Protein AF-A0A953H4Z4-F1 (afdb_monomer_lite)

Structure (mmCIF, N/CA/C/O backbone):
data_AF-A0A953H4Z4-F1
#
_entry.id   AF-A0A953H4Z4-F1
#
loop_
_atom_site.group_PDB
_atom_site.id
_atom_site.type_symbol
_atom_site.label_atom_id
_atom_site.label_alt_id
_atom_site.label_comp_id
_atom_site.label_asym_id
_atom_site.label_entity_id
_atom_site.label_seq_id
_atom_site.pdbx_PDB_ins_code
_atom_site.Cartn_x
_atom_site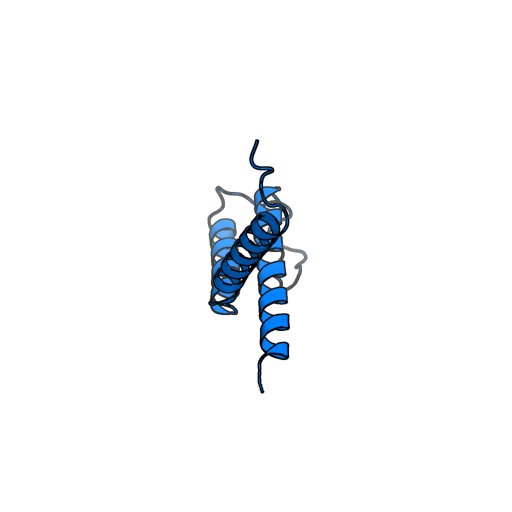.Cartn_y
_atom_site.Cartn_z
_atom_site.occupancy
_atom_site.B_iso_or_equiv
_atom_site.auth_seq_id
_atom_site.auth_comp_id
_atom_site.auth_asym_id
_atom_site.auth_atom_id
_atom_site.pdbx_PDB_model_num
ATOM 1 N N . MET A 1 1 ? -14.490 -12.518 23.190 1.00 38.69 1 MET A N 1
ATOM 2 C CA . MET A 1 1 ? -13.043 -12.460 23.489 1.00 38.69 1 MET A CA 1
ATOM 3 C C . MET A 1 1 ? -12.292 -12.739 22.179 1.00 38.69 1 MET A C 1
ATOM 5 O O . MET A 1 1 ? -12.015 -13.888 21.893 1.00 38.69 1 MET A O 1
ATOM 9 N N . TYR A 1 2 ? -12.104 -11.728 21.314 1.00 39.69 2 TYR A N 1
ATOM 10 C CA . TYR A 1 2 ? -11.551 -11.889 19.943 1.00 39.69 2 TYR A CA 1
ATOM 11 C C . TYR A 1 2 ? -10.790 -10.639 19.435 1.00 39.69 2 TYR A C 1
ATOM 13 O O . TYR A 1 2 ? -10.619 -10.444 18.237 1.00 39.69 2 TYR A O 1
ATOM 21 N N . THR A 1 3 ? -10.376 -9.731 20.318 1.00 52.31 3 THR A N 1
ATOM 22 C CA . THR A 1 3 ? -10.052 -8.347 19.919 1.00 52.31 3 THR A CA 1
ATOM 23 C C . THR A 1 3 ? -8.567 -8.058 19.709 1.00 52.31 3 THR A C 1
ATOM 25 O O . THR A 1 3 ? -8.233 -7.191 18.911 1.00 52.31 3 THR A O 1
ATOM 28 N N . THR A 1 4 ? -7.651 -8.772 20.361 1.00 54.03 4 THR A N 1
ATOM 29 C CA . THR A 1 4 ? -6.214 -8.455 20.279 1.00 54.03 4 THR A CA 1
ATOM 30 C C . THR A 1 4 ? -5.552 -8.976 19.006 1.00 54.03 4 THR A C 1
ATOM 32 O O . THR A 1 4 ? -4.797 -8.246 18.376 1.00 54.03 4 THR A O 1
ATOM 35 N N . GLN A 1 5 ? -5.851 -10.205 18.579 1.00 53.41 5 GLN A N 1
ATOM 36 C CA . GLN A 1 5 ? -5.151 -10.841 17.454 1.00 53.41 5 GLN A CA 1
ATOM 37 C C . GLN A 1 5 ? -5.508 -10.221 16.090 1.00 53.41 5 GLN A C 1
ATOM 39 O O . GLN A 1 5 ? -4.627 -10.054 15.249 1.00 53.41 5 GLN A O 1
ATOM 44 N N . ASN A 1 6 ? -6.765 -9.799 15.900 1.00 59.84 6 ASN A N 1
ATOM 45 C CA . ASN A 1 6 ? -7.181 -9.058 14.703 1.00 59.84 6 ASN A CA 1
ATOM 46 C C . ASN A 1 6 ? -6.540 -7.664 14.631 1.00 59.84 6 ASN A C 1
ATOM 48 O O . ASN A 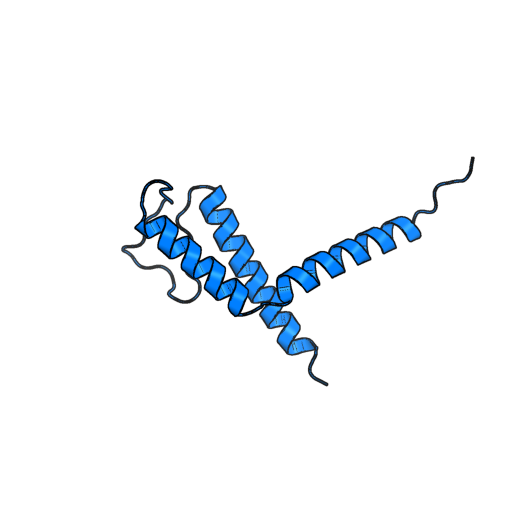1 6 ? -6.147 -7.243 13.551 1.00 59.84 6 ASN A O 1
ATOM 52 N N . ASN A 1 7 ? -6.338 -6.983 15.765 1.00 70.50 7 ASN A N 1
ATOM 53 C CA . ASN A 1 7 ? -5.695 -5.666 15.765 1.00 70.50 7 ASN A CA 1
ATOM 54 C C . ASN A 1 7 ? -4.224 -5.717 15.318 1.00 70.50 7 ASN A C 1
ATOM 56 O O . ASN A 1 7 ? -3.783 -4.821 14.606 1.00 70.50 7 ASN A O 1
ATOM 60 N N . TYR A 1 8 ? -3.461 -6.750 15.695 1.00 79.88 8 TYR A N 1
ATOM 61 C CA . TYR A 1 8 ? -2.064 -6.874 15.251 1.00 79.88 8 TYR A CA 1
ATOM 62 C C . TYR A 1 8 ? -1.952 -7.121 13.746 1.00 79.88 8 TYR A C 1
ATOM 64 O O . TYR A 1 8 ? -1.092 -6.536 13.092 1.00 79.88 8 TYR A O 1
ATOM 72 N N . ARG A 1 9 ? -2.845 -7.947 13.192 1.00 82.94 9 ARG A N 1
ATOM 73 C CA . ARG A 1 9 ? -2.906 -8.210 11.750 1.00 82.94 9 ARG A CA 1
ATOM 74 C C . ARG A 1 9 ? -3.320 -6.966 10.961 1.00 82.94 9 ARG A C 1
ATOM 76 O O . ARG A 1 9 ? -2.699 -6.666 9.946 1.00 82.94 9 ARG A O 1
ATOM 83 N N . ASP A 1 10 ? -4.318 -6.231 11.448 1.00 83.25 10 ASP A N 1
ATOM 84 C CA . ASP A 1 10 ? -4.758 -4.964 10.855 1.00 83.25 10 ASP A CA 1
ATOM 85 C C . ASP A 1 10 ? -3.599 -3.949 10.816 1.00 83.25 10 ASP A C 1
ATOM 87 O O . ASP A 1 10 ? -3.337 -3.346 9.776 1.00 83.25 10 ASP A O 1
ATOM 91 N N . LEU A 1 11 ? -2.846 -3.813 11.916 1.00 83.62 11 LEU A N 1
ATOM 92 C CA . LEU A 1 11 ? -1.660 -2.948 11.979 1.00 83.62 11 LEU A CA 1
ATOM 93 C C . LEU A 1 11 ? -0.549 -3.395 11.023 1.00 83.62 11 LEU A C 1
ATOM 95 O O . LEU A 1 11 ? 0.047 -2.561 10.348 1.00 83.62 11 LEU A O 1
ATOM 99 N N . GLU A 1 12 ? -0.273 -4.695 10.931 1.00 87.00 12 GLU A N 1
ATOM 100 C CA . GLU A 1 12 ? 0.723 -5.227 9.996 1.00 87.00 12 GLU A CA 1
ATOM 101 C C . GLU A 1 12 ? 0.367 -4.891 8.540 1.00 87.00 12 GLU A C 1
ATOM 103 O O . GLU A 1 12 ? 1.228 -4.486 7.756 1.00 87.00 12 GLU A O 1
ATOM 108 N N . ILE A 1 13 ? -0.910 -5.025 8.176 1.00 87.44 13 ILE A N 1
ATOM 109 C CA . ILE A 1 13 ? -1.404 -4.708 6.834 1.00 87.44 13 ILE A CA 1
ATOM 110 C C . ILE A 1 13 ? -1.315 -3.202 6.563 1.00 87.44 13 ILE A C 1
ATOM 112 O O . ILE A 1 13 ? -0.886 -2.808 5.480 1.00 87.44 13 ILE A O 1
ATOM 116 N N . LEU A 1 14 ? -1.624 -2.361 7.552 1.00 86.94 14 LEU A N 1
ATOM 117 C CA . LEU A 1 14 ? -1.453 -0.911 7.448 1.00 86.94 14 LEU A CA 1
ATOM 118 C C . LEU A 1 14 ? 0.011 -0.510 7.241 1.00 86.94 14 LEU A C 1
ATOM 120 O O . LEU A 1 14 ? 0.290 0.325 6.385 1.00 86.94 14 LEU A O 1
ATOM 124 N N . PHE A 1 15 ? 0.960 -1.124 7.954 1.00 87.94 15 PHE A N 1
ATOM 125 C CA . PHE A 1 15 ? 2.386 -0.864 7.729 1.00 87.94 15 PHE A CA 1
ATOM 126 C C . PHE A 1 15 ? 2.827 -1.265 6.321 1.00 87.94 15 PHE A C 1
ATOM 128 O O . PHE A 1 15 ? 3.571 -0.524 5.679 1.00 87.94 15 PHE A O 1
ATOM 135 N N . LYS A 1 16 ? 2.337 -2.401 5.810 1.00 89.62 16 LYS A N 1
ATOM 136 C CA . LYS A 1 16 ? 2.588 -2.820 4.422 1.00 89.62 16 LYS A CA 1
ATOM 137 C C . LYS A 1 16 ? 2.002 -1.825 3.419 1.00 89.62 16 LYS A C 1
ATOM 139 O O . LYS A 1 16 ? 2.678 -1.482 2.455 1.00 89.62 16 LYS A O 1
ATOM 144 N N . LEU A 1 17 ? 0.787 -1.329 3.664 1.00 88.94 17 LEU A N 1
ATOM 145 C CA . LEU A 1 17 ? 0.133 -0.327 2.820 1.00 88.94 17 LEU A CA 1
ATOM 146 C C . LEU A 1 17 ? 0.950 0.969 2.766 1.00 88.94 17 LEU A C 1
ATOM 148 O O . LEU A 1 17 ? 1.239 1.468 1.681 1.00 88.94 17 LEU A O 1
ATOM 152 N N . VAL A 1 18 ? 1.367 1.479 3.929 1.00 88.88 18 VAL A N 1
ATOM 153 C CA . VAL A 1 18 ? 2.218 2.672 4.024 1.00 88.88 18 VAL A CA 1
ATOM 154 C C . VAL A 1 18 ? 3.542 2.446 3.297 1.00 88.88 18 VAL A C 1
ATOM 156 O O . VAL A 1 18 ? 3.940 3.296 2.512 1.00 88.88 18 VAL A O 1
ATOM 159 N N . GLY A 1 19 ? 4.186 1.289 3.476 1.00 89.69 19 GLY A N 1
ATOM 160 C CA . GLY A 1 19 ? 5.440 0.967 2.789 1.00 89.69 19 GLY A CA 1
ATOM 161 C C . GLY A 1 19 ? 5.320 0.980 1.262 1.00 89.69 19 GLY A C 1
ATOM 162 O O . GLY A 1 19 ? 6.181 1.538 0.586 1.00 89.69 19 GLY A O 1
ATOM 163 N N . VAL A 1 20 ? 4.235 0.422 0.715 1.00 90.44 20 VAL A N 1
ATOM 164 C CA . VAL A 1 20 ? 3.958 0.432 -0.734 1.00 90.44 20 VAL A CA 1
ATOM 165 C C . VAL A 1 20 ? 3.742 1.859 -1.250 1.00 90.44 20 VAL A C 1
ATOM 167 O O . VAL A 1 20 ? 4.296 2.223 -2.287 1.00 90.44 20 VAL A O 1
ATOM 170 N N . LEU A 1 21 ? 2.974 2.677 -0.524 1.00 91.25 21 LEU A N 1
ATOM 171 C CA . LEU A 1 21 ? 2.720 4.074 -0.889 1.00 91.25 21 LEU A CA 1
ATOM 172 C C . LEU A 1 21 ? 3.995 4.923 -0.832 1.00 91.25 21 LEU A C 1
ATOM 174 O O . LEU A 1 21 ? 4.271 5.655 -1.779 1.00 91.25 21 LEU A O 1
ATOM 178 N N . SER A 1 22 ? 4.784 4.797 0.238 1.00 91.19 22 SER A N 1
ATOM 179 C CA . SER A 1 22 ? 6.045 5.524 0.398 1.00 91.19 22 SER A CA 1
ATOM 180 C C . SER A 1 22 ? 7.059 5.141 -0.677 1.00 91.19 22 SER A C 1
ATOM 182 O O . SER A 1 22 ? 7.659 6.028 -1.269 1.00 91.19 22 SER A O 1
ATOM 184 N N . ALA A 1 23 ? 7.190 3.850 -1.009 1.00 90.44 23 ALA A N 1
ATOM 185 C CA . ALA A 1 23 ? 8.094 3.413 -2.072 1.00 90.44 23 ALA A CA 1
ATOM 186 C C . ALA A 1 23 ? 7.767 4.093 -3.410 1.00 90.44 23 ALA A C 1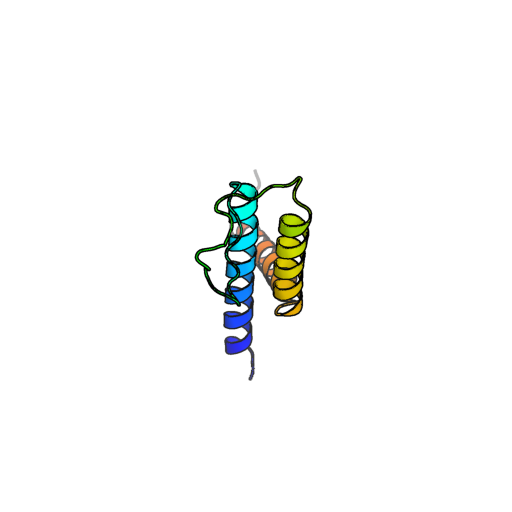
ATOM 188 O O . ALA A 1 23 ? 8.649 4.688 -4.023 1.00 90.44 23 ALA A O 1
ATOM 189 N N . VAL A 1 24 ? 6.498 4.076 -3.831 1.00 92.25 24 VAL A N 1
ATOM 190 C CA . VAL A 1 24 ? 6.079 4.713 -5.090 1.00 92.25 24 VAL A CA 1
ATOM 191 C C . VAL A 1 24 ? 6.223 6.233 -5.033 1.00 92.25 24 VAL A C 1
ATOM 193 O O . VAL A 1 24 ? 6.658 6.833 -6.014 1.00 92.25 24 VAL A O 1
ATOM 196 N N . GLN A 1 25 ? 5.898 6.857 -3.897 1.00 91.62 25 GLN A N 1
ATOM 197 C CA . GLN A 1 25 ? 6.086 8.294 -3.689 1.00 91.62 25 GLN A CA 1
ATOM 198 C C . GLN A 1 25 ? 7.557 8.709 -3.843 1.00 91.62 25 GLN A C 1
ATOM 200 O O . GLN A 1 25 ? 7.834 9.752 -4.433 1.00 91.62 25 GLN A O 1
ATOM 205 N N . ASP A 1 26 ? 8.481 7.872 -3.372 1.00 92.44 26 ASP A N 1
ATOM 206 C CA . ASP A 1 26 ? 9.927 8.078 -3.484 1.00 92.44 26 ASP A CA 1
ATOM 207 C C . ASP A 1 26 ? 10.490 7.648 -4.859 1.00 92.44 26 ASP A C 1
ATOM 209 O O . ASP A 1 26 ? 11.690 7.755 -5.110 1.00 92.44 26 ASP A O 1
ATOM 213 N N . GLY A 1 27 ? 9.638 7.169 -5.775 1.00 91.19 27 GLY A N 1
ATOM 214 C CA . GLY A 1 27 ? 10.019 6.718 -7.118 1.00 91.19 27 GLY A CA 1
ATOM 215 C C . GLY A 1 27 ? 10.582 5.294 -7.174 1.00 91.19 27 GLY A C 1
ATOM 216 O O . GLY A 1 27 ? 11.083 4.865 -8.214 1.00 91.19 27 GLY A O 1
ATOM 217 N N . HIS A 1 28 ? 10.500 4.537 -6.083 1.00 91.81 28 HIS A N 1
ATOM 218 C CA . HIS A 1 28 ? 10.941 3.150 -5.993 1.00 91.81 28 HIS A CA 1
ATOM 219 C C . HIS A 1 28 ? 9.832 2.167 -6.349 1.00 91.81 28 HIS A C 1
ATOM 221 O O . HIS A 1 28 ? 8.656 2.367 -6.043 1.00 91.81 28 HIS A O 1
ATOM 227 N N . TYR A 1 29 ? 10.221 1.056 -6.972 1.00 89.75 29 TYR A N 1
ATOM 228 C CA . TYR A 1 29 ? 9.276 -0.014 -7.247 1.00 89.75 29 TYR A CA 1
ATOM 229 C C . TYR A 1 29 ? 8.814 -0.664 -5.928 1.00 89.75 29 TYR A C 1
ATOM 231 O O . TYR A 1 29 ? 9.655 -1.047 -5.106 1.00 89.75 29 TYR A O 1
ATOM 239 N N . PRO A 1 30 ? 7.497 -0.790 -5.684 1.00 87.88 30 PRO A N 1
ATOM 240 C CA . PRO A 1 30 ? 6.996 -1.270 -4.407 1.00 87.88 30 PRO A CA 1
ATOM 241 C C . PRO A 1 30 ? 7.280 -2.764 -4.245 1.00 87.88 30 PRO A C 1
ATOM 243 O O . PRO A 1 30 ? 6.854 -3.596 -5.051 1.00 87.88 30 PRO A O 1
ATOM 246 N N . THR A 1 31 ? 7.981 -3.115 -3.166 1.00 81.00 31 THR A N 1
ATOM 247 C CA . THR A 1 31 ? 8.236 -4.513 -2.812 1.00 81.00 31 THR A CA 1
ATOM 248 C C . THR A 1 31 ? 6.924 -5.207 -2.475 1.00 81.00 31 THR A C 1
ATOM 250 O O . THR A 1 31 ? 6.221 -4.789 -1.557 1.00 81.00 31 THR A O 1
ATOM 253 N N . ASN A 1 32 ? 6.613 -6.300 -3.171 1.00 75.25 32 ASN A N 1
ATOM 254 C CA . ASN A 1 32 ? 5.407 -7.066 -2.897 1.00 75.25 32 ASN A CA 1
ATOM 255 C C . ASN A 1 32 ? 5.595 -7.917 -1.625 1.00 75.25 32 ASN A C 1
ATOM 257 O O . ASN A 1 32 ? 6.335 -8.903 -1.665 1.00 75.25 32 ASN A O 1
ATOM 261 N N . PRO A 1 33 ? 4.895 -7.634 -0.512 1.00 68.44 33 PRO A N 1
ATOM 262 C CA . PRO A 1 33 ? 5.083 -8.379 0.732 1.00 68.44 33 PRO A CA 1
ATOM 263 C C . PRO A 1 33 ? 4.594 -9.835 0.655 1.00 68.44 33 PRO A C 1
ATOM 265 O O . PRO A 1 33 ? 4.972 -10.641 1.499 1.00 68.44 33 PRO A O 1
ATOM 268 N N . ALA A 1 34 ? 3.757 -10.185 -0.328 1.00 68.00 34 ALA A N 1
ATOM 269 C CA . ALA A 1 34 ? 3.270 -11.550 -0.532 1.00 68.00 34 ALA A CA 1
ATOM 270 C C . ALA A 1 34 ? 4.189 -12.386 -1.432 1.00 68.00 34 ALA A C 1
ATOM 272 O O . ALA A 1 34 ? 4.217 -13.608 -1.300 1.00 68.00 34 ALA A O 1
ATOM 273 N N . LYS A 1 35 ? 4.919 -11.748 -2.355 1.00 67.31 35 LYS A N 1
ATOM 274 C CA . LYS A 1 35 ? 5.807 -12.451 -3.291 1.00 67.31 35 LYS A CA 1
ATOM 275 C C . LYS A 1 35 ? 7.298 -12.333 -2.924 1.00 67.31 35 LYS A C 1
ATOM 277 O O . LYS A 1 35 ? 8.069 -13.194 -3.328 1.00 67.31 35 LYS A O 1
ATOM 282 N N . GLY A 1 36 ? 7.693 -11.348 -2.115 1.00 68.81 36 GLY A N 1
ATOM 283 C CA . GLY A 1 36 ? 9.097 -11.048 -1.809 1.00 68.81 36 GLY A CA 1
ATOM 284 C C . GLY A 1 36 ? 9.787 -10.255 -2.926 1.00 68.81 36 GLY A C 1
ATOM 285 O O . GLY A 1 36 ? 9.131 -9.833 -3.876 1.00 68.81 36 GLY A O 1
ATOM 286 N N . CYS A 1 37 ? 11.102 -10.041 -2.800 1.00 66.12 37 CYS A N 1
ATOM 287 C CA . CYS A 1 37 ? 11.919 -9.410 -3.843 1.00 66.12 37 CYS A CA 1
ATOM 288 C C . CYS A 1 37 ? 12.412 -10.459 -4.847 1.00 66.12 37 CYS A C 1
ATOM 290 O O . CYS A 1 37 ? 13.059 -11.431 -4.447 1.00 66.12 37 CYS A O 1
ATOM 292 N N . PHE A 1 38 ? 12.190 -10.235 -6.141 1.00 72.00 38 PHE A N 1
ATOM 293 C CA . PHE A 1 38 ? 12.762 -11.053 -7.212 1.00 72.00 38 PHE A CA 1
ATOM 294 C C . PHE A 1 38 ? 13.929 -10.332 -7.878 1.00 72.00 38 PHE A C 1
ATOM 296 O O . PHE A 1 38 ? 13.916 -9.118 -8.046 1.00 72.00 38 PHE A O 1
ATOM 303 N N . GLN A 1 39 ? 14.931 -11.089 -8.337 1.00 71.00 39 GLN A N 1
ATOM 304 C CA . GLN A 1 39 ? 16.079 -10.526 -9.066 1.00 71.00 39 GLN A CA 1
ATOM 305 C C . GLN A 1 39 ? 15.703 -9.814 -10.380 1.00 71.00 39 GLN A C 1
ATOM 307 O O . GLN A 1 39 ? 16.539 -9.113 -10.938 1.00 71.00 39 GLN A O 1
ATOM 312 N N . GLY A 1 40 ? 14.478 -10.003 -10.880 1.00 75.50 40 GLY A N 1
ATOM 313 C CA . GLY A 1 40 ? 13.963 -9.330 -12.073 1.00 75.50 40 GLY A CA 1
ATOM 314 C C . GLY A 1 40 ? 13.038 -8.147 -11.784 1.00 75.50 40 GLY A C 1
ATOM 315 O O . GLY A 1 40 ? 12.527 -7.566 -12.738 1.00 75.50 40 GLY A O 1
ATOM 316 N N . ASP A 1 41 ? 12.791 -7.812 -10.513 1.00 80.00 41 ASP A N 1
ATOM 317 C CA . ASP A 1 41 ? 11.922 -6.684 -10.190 1.00 80.00 41 ASP A CA 1
ATOM 318 C C . ASP A 1 41 ? 12.606 -5.360 -10.573 1.00 80.00 41 ASP A C 1
ATOM 320 O O . ASP A 1 41 ? 13.811 -5.188 -10.343 1.00 80.00 41 ASP A O 1
ATOM 324 N N . PRO A 1 42 ? 11.858 -4.407 -11.154 1.00 85.00 42 PRO A N 1
ATOM 325 C CA . PRO A 1 42 ? 12.361 -3.066 -11.399 1.00 85.00 42 PRO A CA 1
ATOM 326 C C .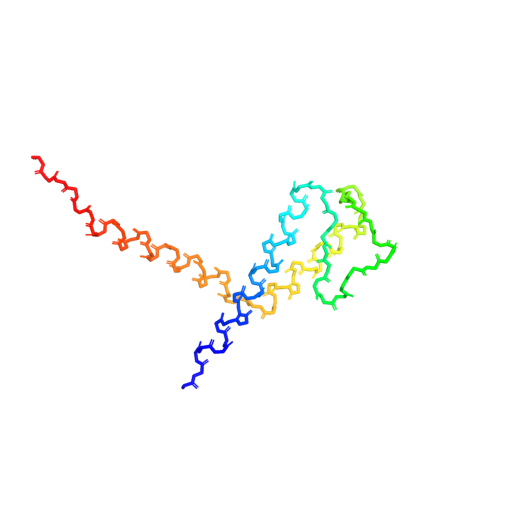 PRO A 1 42 ? 12.878 -2.431 -10.105 1.00 85.00 42 PRO A C 1
ATOM 328 O O . PRO A 1 42 ? 12.329 -2.642 -9.029 1.00 85.00 42 PRO A O 1
ATOM 331 N N . VAL A 1 43 ? 13.915 -1.600 -10.209 1.00 88.25 43 VAL A N 1
ATOM 332 C CA . VAL A 1 43 ? 14.407 -0.813 -9.062 1.00 88.25 43 VAL A CA 1
ATOM 333 C C . VAL A 1 43 ? 13.540 0.432 -8.845 1.00 88.25 43 VAL A C 1
ATOM 335 O O . VAL A 1 43 ? 13.292 0.845 -7.710 1.00 88.25 43 VAL A O 1
ATOM 338 N N . TYR A 1 44 ? 13.056 1.019 -9.940 1.00 91.81 44 TYR A N 1
ATOM 339 C CA . TYR A 1 44 ? 12.303 2.268 -9.946 1.00 91.81 44 TYR A CA 1
ATOM 340 C C . TYR A 1 44 ? 10.882 2.056 -10.445 1.00 91.81 44 TYR A C 1
ATOM 342 O O . TYR A 1 44 ? 10.619 1.235 -11.329 1.00 91.81 44 TYR A O 1
ATOM 350 N N . PHE A 1 45 ? 9.971 2.828 -9.870 1.00 92.56 45 PHE A N 1
ATOM 351 C CA . PHE A 1 45 ? 8.608 2.917 -10.345 1.00 92.56 45 PHE A CA 1
ATOM 352 C C . PHE A 1 45 ? 8.557 3.803 -11.590 1.00 92.56 45 PHE A C 1
ATOM 354 O O . PHE A 1 45 ? 9.228 4.828 -11.668 1.00 92.56 45 PHE A O 1
ATOM 361 N N . ASP A 1 46 ? 7.738 3.402 -12.555 1.00 93.06 46 ASP A N 1
ATOM 362 C CA . ASP A 1 46 ? 7.566 4.120 -13.815 1.00 93.06 46 ASP A CA 1
ATOM 363 C C . ASP A 1 46 ? 6.063 4.373 -13.972 1.00 93.06 46 ASP A C 1
ATOM 365 O O . ASP A 1 46 ? 5.309 3.409 -14.143 1.00 93.06 46 ASP A O 1
ATOM 369 N N . PRO A 1 47 ? 5.609 5.633 -13.855 1.00 90.19 47 PRO A N 1
ATOM 370 C CA . PRO A 1 47 ? 4.195 5.972 -13.940 1.00 90.19 47 PRO A CA 1
ATOM 371 C C . PRO A 1 47 ? 3.633 5.847 -15.362 1.00 90.19 47 PRO A C 1
ATOM 373 O O . PRO A 1 47 ? 2.414 5.836 -15.516 1.00 90.19 47 PRO A O 1
ATOM 376 N N . GLU A 1 48 ? 4.473 5.743 -16.394 1.00 94.75 48 GLU A N 1
ATOM 377 C CA . GLU A 1 48 ? 4.036 5.527 -17.779 1.00 94.75 48 GLU A CA 1
ATOM 378 C C . GLU A 1 48 ? 3.941 4.029 -18.116 1.00 94.75 48 GLU A C 1
ATOM 380 O O . GLU A 1 48 ? 3.217 3.622 -19.030 1.00 94.75 48 GLU A O 1
ATOM 385 N N . ASN A 1 49 ? 4.603 3.175 -17.332 1.00 93.50 49 ASN A N 1
ATOM 386 C CA . ASN A 1 49 ? 4.544 1.732 -17.498 1.00 93.50 49 ASN A CA 1
ATOM 387 C C . ASN A 1 49 ? 3.244 1.152 -16.918 1.00 93.50 49 ASN A C 1
ATOM 389 O O . ASN A 1 49 ? 3.046 1.027 -15.707 1.00 93.50 49 ASN A O 1
ATOM 393 N N . THR A 1 50 ? 2.360 0.694 -17.806 1.00 92.88 50 THR A N 1
ATOM 394 C CA . THR A 1 50 ? 1.063 0.113 -17.425 1.00 92.88 50 THR A CA 1
ATOM 395 C C . THR A 1 50 ? 1.190 -1.136 -16.542 1.00 92.88 50 THR A C 1
ATOM 397 O O . THR A 1 50 ? 0.298 -1.399 -15.734 1.00 92.88 50 THR A O 1
ATOM 400 N N . SER A 1 51 ? 2.282 -1.903 -16.653 1.00 91.00 51 SER A N 1
ATOM 401 C CA . SER A 1 51 ? 2.524 -3.051 -15.770 1.00 91.00 51 SER A CA 1
ATOM 402 C C . SER A 1 51 ? 2.787 -2.595 -14.338 1.00 91.00 51 SER A C 1
ATOM 404 O O . SER A 1 51 ? 2.182 -3.134 -13.417 1.00 91.00 51 SER A O 1
ATOM 406 N N . HIS A 1 52 ? 3.610 -1.557 -14.156 1.00 92.69 52 HIS A N 1
ATOM 407 C CA . HIS A 1 52 ? 3.925 -1.015 -12.832 1.00 92.69 52 HIS A CA 1
ATOM 408 C C . HIS A 1 52 ? 2.663 -0.472 -12.153 1.00 92.69 52 HIS A C 1
ATOM 410 O O . HIS A 1 52 ? 2.399 -0.784 -10.993 1.00 92.69 52 HIS A O 1
ATOM 416 N N . LEU A 1 53 ? 1.831 0.269 -12.895 1.00 93.06 53 LEU A N 1
ATOM 417 C CA . LEU A 1 53 ? 0.548 0.774 -12.396 1.00 93.06 53 LEU A CA 1
ATOM 418 C C . LEU A 1 53 ? -0.403 -0.358 -11.990 1.00 93.06 53 LEU A C 1
ATOM 420 O O . LEU A 1 53 ? -1.045 -0.284 -10.942 1.00 93.06 53 LEU A O 1
ATOM 424 N N . ARG A 1 54 ? -0.491 -1.417 -12.804 1.00 92.19 54 ARG A N 1
ATOM 425 C CA . ARG A 1 54 ? -1.332 -2.583 -12.507 1.00 92.19 54 ARG A CA 1
ATOM 426 C C . ARG A 1 54 ? -0.845 -3.319 -11.263 1.00 92.19 54 ARG A C 1
ATOM 428 O O . ARG A 1 54 ? -1.664 -3.680 -10.422 1.00 92.19 54 ARG A O 1
ATOM 435 N N . ASP A 1 55 ? 0.458 -3.538 -11.139 1.00 90.25 55 ASP A N 1
ATOM 436 C CA . ASP A 1 55 ? 1.032 -4.233 -9.991 1.00 90.25 55 ASP A CA 1
ATOM 437 C C . ASP A 1 55 ? 0.862 -3.426 -8.704 1.00 90.25 55 ASP A C 1
ATOM 439 O O . ASP A 1 55 ? 0.448 -3.983 -7.687 1.00 90.25 55 ASP A O 1
ATOM 443 N N . PHE A 1 56 ? 1.074 -2.112 -8.761 1.00 91.44 56 PHE A N 1
ATOM 444 C CA . PHE A 1 56 ? 0.795 -1.205 -7.651 1.00 91.44 56 PHE A CA 1
ATOM 445 C C . PHE A 1 56 ? -0.682 -1.235 -7.235 1.00 91.44 56 PHE A C 1
ATOM 447 O O . PHE A 1 56 ? -0.984 -1.426 -6.057 1.00 91.44 56 PHE A O 1
ATOM 454 N N . TYR A 1 57 ? -1.607 -1.129 -8.195 1.00 91.38 57 TYR A N 1
ATOM 455 C CA . TYR A 1 57 ? -3.045 -1.205 -7.928 1.00 91.38 57 TYR A CA 1
ATOM 456 C C . TYR A 1 57 ? -3.438 -2.535 -7.275 1.00 91.38 57 TYR A C 1
ATOM 458 O O . TYR A 1 57 ? -4.133 -2.547 -6.261 1.00 91.38 57 TYR A O 1
ATOM 466 N N . ASN A 1 58 ? -2.957 -3.658 -7.812 1.00 90.88 58 ASN A N 1
ATOM 467 C CA . ASN A 1 58 ? -3.254 -4.984 -7.275 1.00 90.88 58 ASN A CA 1
ATOM 468 C C . ASN A 1 58 ? -2.729 -5.156 -5.843 1.00 90.88 58 ASN A C 1
ATOM 470 O O . ASN A 1 58 ? -3.408 -5.753 -5.009 1.00 90.88 58 ASN A O 1
ATOM 474 N N . GLN A 1 59 ? -1.534 -4.634 -5.550 1.00 89.44 59 GLN A N 1
ATOM 475 C CA . GLN A 1 59 ? -0.973 -4.662 -4.199 1.00 89.44 59 GLN A CA 1
ATOM 476 C C . GLN A 1 59 ? -1.805 -3.817 -3.230 1.00 89.44 59 GLN A C 1
ATOM 478 O O . GLN A 1 59 ? -2.143 -4.297 -2.149 1.00 89.44 59 GLN A O 1
ATOM 483 N N . LEU A 1 60 ? -2.181 -2.596 -3.622 1.00 89.25 60 LEU A N 1
ATOM 484 C CA . LEU A 1 60 ? -3.027 -1.728 -2.803 1.00 89.25 60 LEU A CA 1
ATOM 485 C C . LEU A 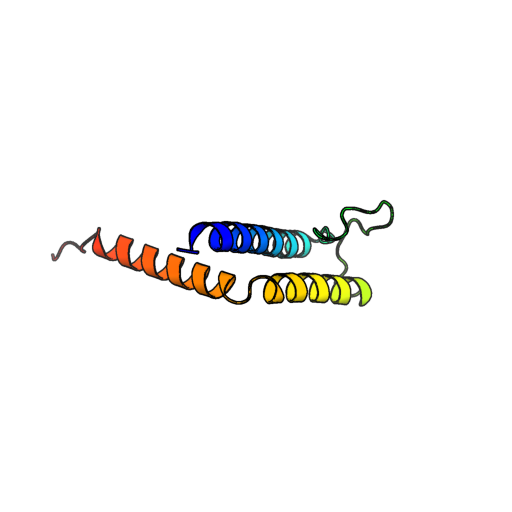1 60 ? -4.389 -2.361 -2.522 1.00 89.25 60 LEU A C 1
ATOM 487 O O . LEU A 1 60 ? -4.788 -2.451 -1.363 1.00 89.25 60 LEU A O 1
ATOM 491 N N . MET A 1 61 ? -5.082 -2.832 -3.559 1.00 89.81 61 MET A N 1
ATOM 492 C CA . MET A 1 61 ? -6.390 -3.468 -3.404 1.00 89.81 61 MET A CA 1
ATOM 493 C C . MET A 1 61 ? -6.304 -4.724 -2.539 1.00 89.81 61 MET A C 1
ATOM 495 O O . MET A 1 61 ? -7.100 -4.877 -1.623 1.00 89.81 61 MET A O 1
ATOM 499 N N . GLY A 1 62 ? -5.294 -5.574 -2.748 1.00 89.06 62 GLY A N 1
ATOM 500 C CA . GLY A 1 62 ? -5.110 -6.777 -1.935 1.00 89.06 62 GLY A CA 1
ATOM 501 C C . GLY A 1 62 ? -4.865 -6.477 -0.452 1.00 89.06 62 GLY A C 1
ATOM 502 O O . GLY A 1 62 ? -5.353 -7.205 0.410 1.00 89.06 62 GLY A O 1
ATOM 503 N N . LEU A 1 63 ? -4.139 -5.398 -0.137 1.00 88.25 63 LEU A N 1
ATOM 504 C CA . LEU A 1 63 ? -3.933 -4.957 1.245 1.00 88.25 63 LEU A CA 1
ATOM 505 C C . LEU A 1 63 ? -5.211 -4.356 1.846 1.00 88.25 63 LEU A C 1
ATOM 507 O O . LEU A 1 63 ? -5.537 -4.660 2.990 1.00 88.25 63 LEU A O 1
ATOM 511 N N . MET A 1 64 ? -5.959 -3.557 1.082 1.00 86.75 64 MET A N 1
ATOM 512 C CA . MET A 1 64 ? -7.235 -2.996 1.538 1.00 86.75 64 MET A CA 1
ATOM 513 C C . MET A 1 64 ? -8.295 -4.083 1.768 1.00 86.75 64 MET A C 1
ATOM 515 O O . MET A 1 64 ? -8.970 -4.055 2.792 1.00 86.75 64 MET A O 1
ATOM 519 N N . ASP A 1 65 ? -8.385 -5.086 0.894 1.00 88.50 65 ASP A N 1
ATOM 520 C CA . ASP A 1 65 ? -9.303 -6.223 1.049 1.00 88.50 65 ASP A CA 1
ATOM 521 C C . ASP A 1 65 ? -8.926 -7.121 2.236 1.00 88.50 65 ASP A C 1
ATOM 523 O O . ASP A 1 65 ? -9.792 -7.715 2.880 1.00 88.50 65 ASP A O 1
ATOM 527 N N . ALA A 1 66 ? -7.632 -7.227 2.552 1.00 86.06 66 ALA A N 1
ATOM 528 C CA . ALA A 1 66 ? -7.158 -8.015 3.685 1.00 86.06 66 ALA A CA 1
ATOM 529 C C . ALA A 1 66 ? -7.449 -7.355 5.045 1.00 86.06 66 ALA A C 1
ATOM 531 O O . ALA A 1 66 ? -7.467 -8.060 6.058 1.00 86.06 66 ALA A O 1
ATOM 532 N N . ALA A 1 67 ? -7.663 -6.035 5.075 1.00 84.88 67 ALA A N 1
ATOM 533 C CA . ALA A 1 67 ? -7.974 -5.273 6.283 1.00 84.88 67 ALA A CA 1
ATOM 534 C C . ALA A 1 67 ? -8.948 -4.106 5.998 1.00 84.88 67 ALA A C 1
ATOM 536 O O . ALA A 1 67 ? -8.5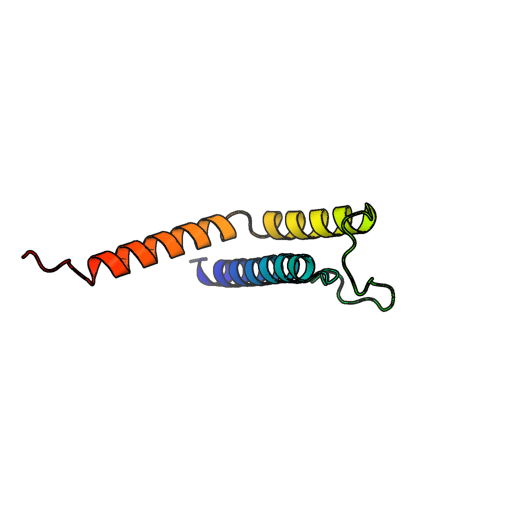81 -2.936 6.157 1.00 84.88 67 ALA A O 1
ATOM 537 N N . PRO A 1 68 ? -10.204 -4.402 5.616 1.00 80.94 68 PRO A N 1
ATOM 538 C CA . PRO A 1 68 ? -11.153 -3.402 5.116 1.00 80.94 68 PRO A CA 1
ATOM 539 C C . PRO A 1 68 ? -11.491 -2.329 6.158 1.00 80.94 68 PRO A C 1
ATOM 541 O O . PRO A 1 68 ? -11.649 -1.155 5.828 1.00 80.94 68 PRO A O 1
ATOM 544 N N . ASP A 1 69 ? -11.521 -2.708 7.436 1.00 83.12 69 ASP A N 1
ATOM 545 C CA . ASP A 1 69 ? -11.839 -1.786 8.526 1.00 83.12 69 ASP A CA 1
ATOM 546 C C . ASP A 1 69 ? -10.604 -1.083 9.103 1.00 83.12 69 ASP A C 1
ATOM 548 O O . ASP A 1 69 ? -10.742 -0.165 9.912 1.00 83.12 69 ASP A O 1
ATOM 552 N N . ALA A 1 70 ? -9.387 -1.513 8.755 1.00 80.06 70 ALA A N 1
ATOM 553 C CA . ALA A 1 70 ? -8.180 -1.064 9.447 1.00 80.06 70 ALA A CA 1
ATOM 554 C C . ALA A 1 70 ? -7.897 0.424 9.216 1.00 80.06 70 ALA A C 1
ATOM 556 O O . ALA A 1 70 ? -7.593 1.146 10.166 1.00 80.06 70 ALA A O 1
ATOM 557 N N . LEU A 1 71 ? -8.082 0.908 7.984 1.00 78.69 71 LEU A N 1
ATOM 558 C CA . LEU A 1 71 ? -7.947 2.332 7.670 1.00 78.69 71 LEU A CA 1
ATOM 559 C C . LEU A 1 71 ? -8.978 3.173 8.425 1.00 78.69 71 LEU A C 1
ATOM 561 O O . LEU A 1 71 ? -8.621 4.175 9.045 1.00 78.69 71 LEU A O 1
ATOM 565 N N . PHE A 1 72 ? -10.239 2.735 8.438 1.00 81.88 72 PHE A N 1
ATOM 566 C CA . PHE A 1 72 ? -11.299 3.417 9.178 1.00 81.88 72 PHE A CA 1
ATOM 567 C C . PHE A 1 72 ? -10.989 3.474 10.679 1.00 81.88 72 PHE A C 1
ATOM 569 O O . PHE A 1 72 ? -11.066 4.544 11.284 1.00 81.88 72 PHE A O 1
ATOM 576 N N . LYS A 1 73 ? -10.569 2.350 11.276 1.00 80.62 73 LYS A N 1
ATOM 577 C CA . LYS A 1 73 ? -10.159 2.282 12.687 1.00 80.62 73 LYS A CA 1
ATOM 578 C C . LYS A 1 73 ? -9.005 3.238 12.982 1.00 80.62 73 LYS A C 1
ATOM 580 O O . LYS A 1 73 ? -9.062 3.937 13.989 1.00 80.62 73 LYS A O 1
ATOM 585 N N . CYS A 1 74 ? -7.992 3.308 12.117 1.00 78.56 74 CYS A N 1
ATOM 586 C CA . CYS A 1 74 ? -6.866 4.225 12.288 1.00 78.56 74 CYS A CA 1
ATOM 587 C C . CYS A 1 74 ? -7.290 5.692 12.258 1.00 78.56 74 CYS A C 1
ATOM 589 O O . CYS A 1 74 ? -6.941 6.437 13.173 1.00 78.56 74 CYS A O 1
ATOM 591 N N . VAL A 1 75 ? -8.078 6.097 11.258 1.00 81.06 75 VAL A N 1
ATOM 592 C CA . VAL A 1 75 ? -8.588 7.473 11.155 1.00 81.06 75 VAL A CA 1
ATOM 593 C C . VAL A 1 75 ? -9.447 7.819 12.373 1.00 81.06 75 VAL A C 1
ATOM 595 O O . VAL A 1 75 ? -9.267 8.870 12.987 1.00 81.06 75 VAL A O 1
ATOM 598 N N . TYR A 1 76 ? -10.334 6.909 12.780 1.00 82.81 76 TYR A N 1
ATOM 599 C CA . TYR A 1 76 ? -11.176 7.094 13.957 1.00 82.81 76 TYR A CA 1
ATOM 600 C C . TYR A 1 76 ? -10.351 7.248 15.245 1.00 82.81 76 TYR A C 1
ATOM 602 O O . TYR A 1 76 ? -10.582 8.174 16.023 1.00 82.81 76 TYR A O 1
ATOM 610 N N . MET A 1 77 ? -9.360 6.378 15.466 1.00 82.38 77 MET A N 1
ATOM 611 C CA . MET A 1 77 ? -8.475 6.445 16.633 1.00 82.38 77 MET A CA 1
ATOM 612 C C . MET A 1 77 ? -7.638 7.727 16.652 1.00 82.38 77 MET A C 1
ATOM 614 O O . MET A 1 77 ? -7.475 8.321 17.717 1.00 82.38 77 MET A O 1
ATOM 618 N N . GLN A 1 78 ? -7.145 8.182 15.498 1.00 84.19 78 GLN A N 1
ATOM 619 C CA . GLN A 1 78 ? -6.415 9.444 15.390 1.00 84.19 78 GLN A CA 1
ATOM 620 C C . GLN A 1 78 ? -7.305 10.631 15.772 1.00 84.19 78 GLN A C 1
ATOM 622 O O . GLN A 1 78 ? -6.906 11.460 16.589 1.00 84.19 78 GLN A O 1
ATOM 627 N N . GLN A 1 79 ? -8.529 10.687 15.241 1.00 84.44 79 GLN A N 1
ATOM 628 C CA . GLN A 1 79 ? -9.475 11.754 15.559 1.00 84.44 79 GLN A CA 1
ATOM 629 C C . GLN A 1 79 ? -9.847 11.756 17.048 1.00 84.44 79 GLN A C 1
ATOM 631 O O . GLN A 1 79 ? -9.882 12.812 17.679 1.00 84.44 79 GLN A O 1
ATOM 636 N N . LEU A 1 80 ? -10.070 10.576 17.635 1.00 85.50 80 LEU A N 1
ATOM 637 C CA . LEU A 1 80 ? -10.339 10.433 19.065 1.00 85.50 80 LEU A CA 1
ATOM 638 C C . LEU A 1 80 ? -9.149 10.897 19.922 1.00 85.50 80 LEU A C 1
ATOM 640 O O . LEU A 1 80 ? -9.343 11.568 20.935 1.00 85.50 80 LEU A O 1
ATOM 644 N N . ALA A 1 81 ? -7.918 10.575 19.516 1.00 85.06 81 ALA A N 1
ATOM 645 C CA . ALA A 1 81 ? -6.713 11.018 20.211 1.00 85.06 81 ALA A CA 1
ATOM 646 C C . ALA A 1 81 ? -6.566 12.548 20.185 1.00 85.06 81 ALA A C 1
ATOM 648 O O . ALA A 1 81 ? -6.262 13.144 21.218 1.00 85.06 81 ALA A O 1
ATOM 649 N N . LEU A 1 82 ? -6.843 13.187 19.043 1.00 85.88 82 LEU A N 1
ATOM 650 C CA . LEU A 1 82 ? -6.829 14.648 18.910 1.00 85.88 82 LEU A CA 1
ATOM 651 C C . LEU A 1 82 ? -7.871 15.318 19.816 1.00 85.88 82 LEU A C 1
ATOM 653 O O . LEU A 1 82 ? -7.551 16.280 20.512 1.00 85.88 82 LEU A O 1
ATOM 657 N N . LEU A 1 83 ? -9.092 14.778 19.868 1.00 86.00 83 LEU A N 1
ATOM 658 C CA . LEU A 1 83 ? -10.143 15.278 20.762 1.00 86.00 83 LEU A CA 1
ATOM 659 C C . LEU A 1 83 ? -9.736 15.168 22.239 1.00 86.00 83 LEU A C 1
ATOM 661 O O . LEU A 1 83 ? -9.926 16.110 23.009 1.00 86.00 83 LEU A O 1
ATOM 665 N N . ASN A 1 84 ? -9.119 14.052 22.634 1.00 79.94 84 ASN A N 1
ATOM 666 C CA . ASN A 1 84 ? -8.627 13.866 24.000 1.00 79.94 84 ASN A CA 1
ATOM 667 C C . ASN A 1 84 ? -7.489 14.840 24.352 1.00 79.94 84 ASN A C 1
ATOM 669 O O . ASN A 1 84 ? -7.434 15.334 25.478 1.00 79.94 84 ASN A O 1
ATOM 673 N N . GLN A 1 85 ? -6.601 15.156 23.404 1.00 80.00 85 GLN A N 1
ATOM 674 C CA . GLN A 1 85 ? -5.543 16.155 23.606 1.00 80.00 85 GLN A CA 1
ATOM 675 C C . GLN A 1 85 ? -6.112 17.570 23.784 1.00 80.00 85 GLN A C 1
ATOM 677 O O . GLN A 1 85 ? -5.647 18.311 24.648 1.00 80.00 85 GLN A O 1
ATOM 682 N N . GLN A 1 86 ? -7.150 17.930 23.024 1.00 72.50 86 GLN A N 1
ATOM 683 C CA . GLN A 1 86 ? -7.840 19.216 23.165 1.00 72.50 86 GLN A CA 1
ATOM 684 C C . GLN A 1 86 ? -8.582 19.335 24.503 1.00 72.50 86 GLN A C 1
ATOM 686 O O . GLN A 1 86 ? -8.560 20.393 25.124 1.00 72.50 86 GLN A O 1
ATOM 691 N N . ALA A 1 87 ? -9.185 18.249 24.992 1.00 67.88 87 ALA A N 1
ATOM 692 C CA . ALA A 1 87 ? -9.844 18.231 26.299 1.00 67.88 87 ALA A CA 1
ATOM 693 C C . ALA A 1 87 ? -8.860 18.383 27.478 1.00 67.88 87 ALA A C 1
ATOM 695 O O . ALA A 1 87 ? -9.226 18.922 28.521 1.00 67.88 87 ALA A O 1
ATOM 696 N N . CYS A 1 88 ? -7.611 17.927 27.323 1.00 60.00 88 CYS A N 1
ATOM 697 C CA . CYS A 1 88 ? -6.585 17.988 28.369 1.00 60.00 88 CYS A CA 1
ATOM 698 C C . CYS A 1 88 ? -5.858 19.348 28.446 1.00 60.00 88 CYS A C 1
ATOM 700 O O . CYS A 1 88 ? -5.176 19.627 29.433 1.00 60.00 88 CYS A O 1
ATOM 702 N N . HIS A 1 89 ? -6.040 20.211 27.441 1.00 58.53 89 HIS A N 1
ATOM 703 C CA . HIS A 1 89 ? -5.605 21.607 27.434 1.00 58.53 89 HIS A CA 1
ATOM 704 C C . HIS A 1 89 ? -6.826 22.533 27.334 1.00 58.53 89 HIS A C 1
ATOM 706 O O . HIS A 1 89 ? -7.095 23.071 26.259 1.00 58.53 89 HIS A O 1
ATOM 712 N N . PRO A 1 90 ? -7.589 22.739 28.426 1.00 56.69 90 PRO A N 1
ATOM 713 C CA . PRO A 1 90 ? -8.623 23.760 28.424 1.00 56.69 90 PRO A CA 1
ATOM 714 C C . PRO A 1 90 ? -7.963 25.113 28.140 1.00 56.69 90 PRO A C 1
ATOM 716 O O . PRO A 1 90 ? -7.051 25.535 28.853 1.00 56.69 90 PRO A O 1
ATOM 719 N N . THR A 1 91 ? -8.406 25.775 27.071 1.00 59.22 91 THR A N 1
ATOM 720 C CA . THR A 1 91 ? -8.071 27.170 26.769 1.00 59.22 91 THR A CA 1
ATOM 721 C C . THR A 1 91 ? -8.227 27.997 28.048 1.00 59.22 91 THR A C 1
ATOM 723 O O . THR A 1 91 ? -9.307 27.940 28.646 1.00 59.22 91 THR A O 1
ATOM 726 N N . PRO A 1 92 ? -7.202 28.744 28.501 1.00 48.91 92 PRO A N 1
ATOM 727 C CA . PRO A 1 92 ? -7.382 29.652 29.620 1.00 48.91 92 PRO A CA 1
ATOM 728 C C . PRO A 1 92 ? -8.420 30.688 29.195 1.00 48.91 92 PRO A C 1
ATOM 730 O O . PRO A 1 92 ? -8.232 31.408 28.215 1.00 48.91 92 PRO A O 1
ATOM 733 N N . VAL A 1 93 ? -9.552 30.699 29.893 1.00 53.59 93 VAL A N 1
ATOM 734 C CA . VAL A 1 93 ? -10.562 31.743 29.744 1.00 53.59 93 VAL A CA 1
ATOM 735 C C . VAL A 1 93 ? -9.924 33.013 30.306 1.00 53.59 93 VAL A C 1
ATOM 737 O O . VAL A 1 93 ? -9.639 33.066 31.502 1.00 53.59 93 VAL A O 1
ATOM 740 N N . VAL A 1 94 ? -9.593 33.957 29.419 1.00 49.09 94 VAL A N 1
ATOM 741 C CA . VAL A 1 94 ? -9.118 35.308 29.766 1.00 49.09 94 VAL A CA 1
ATOM 742 C C . VAL A 1 94 ? -10.280 36.129 30.300 1.00 49.09 94 VAL A C 1
ATOM 744 O O . VAL A 1 94 ? -11.366 36.057 29.679 1.00 49.09 94 VAL A O 1
#

Foldseek 3Di:
DPPPVLLVQLVVLVVLLVQLVVCVVVQAQRAQPVPGDDPPGDGGQDPVDPVSVVVSVVSNVVSCVSNVCSVVVVVVVVVVVVVVVCVVDDDPDD

Secondary structure (DSSP, 8-state):
---HHHHHHHHHHHHHHHHHHHHHHTTBPPP-TTT---TTS-SB--SS-HHHHHHHHHHHHHHHHHSTTHHHHHHHHHHHHHHHHHHHS-----

Sequence (94 aa):
MYTTQNNYRDLEILFKLVGVLSAVQDGHYPTNPAKGCFQGDPVYFDPENTSHLRDFYNQLMGLMDAAPDALFKCVYMQQLALLNQQACHPTPVV

Radius of gyration: 18.34 Å; chains: 1; bounding box: 29×48×48 Å

pLDDT: mean 80.35, std 13.29, range [38.69, 94.75]